Protein AF-A0A7T0BYJ5-F1 (afdb_monomer_lite)

Structure (mmCIF, N/CA/C/O backbone):
data_AF-A0A7T0BYJ5-F1
#
_entry.id   AF-A0A7T0BYJ5-F1
#
loop_
_atom_site.group_PDB
_atom_site.id
_atom_site.type_symbol
_atom_site.label_atom_id
_atom_site.label_alt_id
_atom_site.label_comp_id
_atom_site.label_asym_id
_atom_site.label_entity_id
_atom_site.label_seq_id
_atom_site.pdbx_PDB_ins_code
_atom_site.Cartn_x
_atom_site.Cartn_y
_atom_site.Cartn_z
_atom_site.occupancy
_atom_site.B_iso_or_equiv
_atom_site.auth_seq_id
_atom_site.auth_comp_id
_atom_site.auth_asym_id
_atom_site.auth_atom_id
_atom_site.pdbx_PDB_model_num
ATOM 1 N N . MET A 1 1 ? 6.033 -15.299 7.608 1.00 48.69 1 MET A N 1
ATOM 2 C CA . MET A 1 1 ? 5.620 -13.890 7.499 1.00 48.69 1 MET A CA 1
ATOM 3 C C . MET A 1 1 ? 6.248 -13.393 6.223 1.00 48.69 1 MET A C 1
ATOM 5 O O . MET A 1 1 ? 7.422 -13.673 6.017 1.00 48.69 1 MET A O 1
ATOM 9 N N . SER A 1 2 ? 5.451 -12.850 5.313 1.00 61.53 2 SER A N 1
ATOM 10 C CA . SER A 1 2 ? 5.998 -12.229 4.112 1.00 61.53 2 SER A CA 1
ATOM 11 C C . SER A 1 2 ? 6.458 -10.842 4.524 1.00 61.53 2 SER A C 1
ATOM 13 O O . SER A 1 2 ? 5.627 -9.987 4.802 1.00 61.53 2 SER A O 1
ATOM 15 N N . ASP A 1 3 ? 7.760 -10.664 4.699 1.00 83.56 3 ASP A N 1
ATOM 16 C CA . ASP A 1 3 ? 8.317 -9.397 5.159 1.00 83.56 3 ASP A CA 1
ATOM 17 C C . ASP A 1 3 ? 8.503 -8.442 3.977 1.00 83.56 3 ASP A C 1
ATOM 19 O O . ASP A 1 3 ? 8.648 -8.856 2.824 1.00 83.56 3 ASP A O 1
ATOM 23 N N . ILE A 1 4 ? 8.481 -7.144 4.273 1.00 90.50 4 ILE A N 1
ATOM 24 C CA . ILE A 1 4 ? 8.894 -6.116 3.320 1.00 90.50 4 ILE A CA 1
ATOM 25 C C . ILE A 1 4 ? 10.390 -6.321 3.075 1.00 90.50 4 ILE A C 1
ATOM 27 O O . ILE A 1 4 ? 11.184 -6.281 4.013 1.00 90.50 4 ILE A O 1
ATOM 31 N N . GLN A 1 5 ? 10.759 -6.602 1.828 1.00 92.94 5 GLN A N 1
ATOM 32 C CA . GLN A 1 5 ? 12.125 -6.993 1.467 1.00 92.94 5 GLN A CA 1
ATOM 33 C C . GLN A 1 5 ? 13.033 -5.783 1.241 1.00 92.94 5 GLN A C 1
ATOM 35 O O . GLN A 1 5 ? 14.248 -5.885 1.381 1.00 92.94 5 GLN A O 1
ATOM 40 N N . ASP A 1 6 ? 12.440 -4.665 0.836 1.00 92.81 6 ASP A N 1
ATOM 41 C CA . ASP A 1 6 ? 13.130 -3.423 0.518 1.00 92.81 6 ASP A CA 1
ATOM 42 C C . ASP A 1 6 ? 12.111 -2.279 0.480 1.00 92.81 6 ASP A C 1
ATOM 44 O O . ASP A 1 6 ? 10.911 -2.507 0.286 1.00 92.81 6 ASP A O 1
ATOM 48 N N . GLU A 1 7 ? 12.572 -1.045 0.617 1.00 92.62 7 GLU A N 1
ATOM 49 C CA . GLU A 1 7 ? 11.714 0.137 0.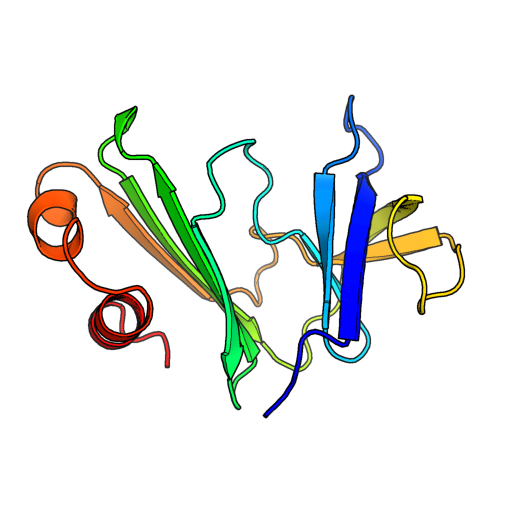566 1.00 92.62 7 GLU A CA 1
ATOM 50 C C . GLU A 1 7 ? 12.394 1.279 -0.174 1.00 92.62 7 GLU A C 1
ATOM 52 O O . GLU A 1 7 ? 13.613 1.375 -0.247 1.00 92.62 7 GLU A O 1
ATOM 57 N N . GLY A 1 8 ? 11.605 2.169 -0.757 1.00 92.50 8 GLY A N 1
ATOM 58 C CA . GLY A 1 8 ? 12.172 3.279 -1.493 1.00 92.50 8 GLY A CA 1
ATOM 59 C C . GLY A 1 8 ? 11.119 4.125 -2.168 1.00 92.50 8 GLY A C 1
ATOM 60 O O . GLY A 1 8 ? 10.000 4.304 -1.686 1.00 92.50 8 GLY A O 1
ATOM 61 N N . LYS A 1 9 ? 11.505 4.695 -3.304 1.00 93.12 9 LYS A N 1
ATOM 62 C CA . LYS A 1 9 ? 10.636 5.523 -4.126 1.00 93.12 9 LYS A CA 1
ATOM 63 C C . LYS A 1 9 ? 10.645 5.050 -5.566 1.00 93.12 9 LYS A C 1
ATOM 65 O O . LYS A 1 9 ? 11.698 4.719 -6.109 1.00 93.12 9 LYS A O 1
ATOM 70 N N . VAL A 1 10 ? 9.478 5.081 -6.191 1.00 93.38 10 VAL A N 1
ATOM 71 C CA . VAL A 1 10 ? 9.267 4.763 -7.606 1.00 93.38 10 VAL A CA 1
ATOM 72 C C . VAL A 1 10 ? 8.781 6.006 -8.327 1.00 93.38 10 VAL A C 1
ATOM 74 O O . VAL A 1 10 ? 7.888 6.704 -7.849 1.00 93.38 10 VAL A O 1
ATOM 77 N N . TRP A 1 11 ? 9.325 6.267 -9.510 1.00 93.31 11 TRP A N 1
ATOM 78 C CA . TRP A 1 11 ? 8.742 7.237 -10.426 1.00 93.31 11 TRP A CA 1
ATOM 79 C C . TRP A 1 11 ? 7.777 6.518 -11.370 1.00 93.31 11 TRP A C 1
ATOM 81 O O . TRP A 1 11 ? 8.203 5.831 -12.297 1.00 93.31 11 TRP A O 1
ATOM 91 N N . LEU A 1 12 ? 6.471 6.665 -11.138 1.00 92.62 12 LEU A N 1
ATOM 92 C CA . LEU A 1 12 ? 5.449 6.158 -12.057 1.00 92.62 12 LEU A CA 1
ATOM 93 C C . LEU A 1 12 ? 5.350 7.034 -13.303 1.00 92.62 12 LEU A C 1
ATOM 95 O O . LEU A 1 12 ? 5.361 8.266 -13.223 1.00 92.62 12 LEU A O 1
ATOM 99 N N . ARG A 1 13 ? 5.175 6.411 -14.467 1.00 89.94 13 ARG A N 1
ATOM 100 C CA . ARG A 1 13 ? 4.981 7.146 -15.717 1.00 89.94 13 ARG A CA 1
ATOM 101 C C . ARG A 1 13 ? 3.744 8.047 -15.621 1.00 89.94 13 ARG A C 1
ATOM 103 O O . ARG A 1 13 ? 2.659 7.594 -15.281 1.00 89.94 13 ARG A O 1
ATOM 110 N N . GLY A 1 14 ? 3.909 9.328 -15.949 1.00 86.69 14 GLY A N 1
ATOM 111 C CA . GLY A 1 14 ? 2.835 10.327 -15.885 1.00 86.69 14 GLY A CA 1
ATOM 112 C C . GLY A 1 14 ? 2.674 11.013 -14.524 1.00 86.69 14 GLY A C 1
ATOM 113 O O . GLY A 1 14 ? 1.942 11.995 -14.441 1.00 86.69 14 GLY A O 1
ATOM 114 N N . GLN A 1 15 ? 3.386 10.569 -13.482 1.00 88.00 15 GLN A N 1
ATOM 115 C CA . GLN A 1 15 ? 3.448 11.283 -12.206 1.00 88.00 15 GLN A CA 1
ATOM 116 C C . GLN A 1 15 ? 4.518 12.378 -12.228 1.00 88.00 15 GLN A C 1
ATOM 118 O O . GLN A 1 15 ? 5.577 12.239 -12.842 1.00 88.00 15 GLN A O 1
ATOM 123 N N . VAL A 1 16 ? 4.242 13.474 -11.517 1.00 86.06 16 VAL A N 1
ATOM 124 C CA . VAL A 1 16 ? 5.134 14.647 -11.430 1.00 86.06 16 VAL A CA 1
ATOM 125 C C . VAL A 1 16 ? 6.234 14.502 -10.376 1.00 86.06 16 VAL A C 1
ATOM 127 O O . VAL A 1 16 ? 7.190 15.273 -10.381 1.00 86.06 16 VAL A O 1
ATOM 130 N N . LYS A 1 17 ? 6.103 13.541 -9.456 1.00 89.00 17 LYS A N 1
ATOM 131 C CA . LYS A 1 17 ? 7.080 13.267 -8.398 1.00 89.00 17 LYS A CA 1
ATOM 132 C C . LYS A 1 17 ? 7.103 11.771 -8.058 1.00 89.00 17 LYS A C 1
ATOM 134 O O . LYS A 1 17 ? 6.104 11.089 -8.296 1.00 89.00 17 LYS A O 1
ATOM 139 N N . PRO A 1 18 ? 8.217 11.259 -7.508 1.00 91.12 18 PRO A N 1
ATOM 140 C CA . PRO A 1 18 ? 8.311 9.865 -7.108 1.00 91.12 18 PRO A CA 1
ATOM 141 C C . PRO A 1 18 ? 7.449 9.580 -5.867 1.00 91.12 18 PRO A C 1
ATOM 143 O O . PRO A 1 18 ? 7.325 10.422 -4.971 1.00 91.12 18 PRO A O 1
ATOM 146 N N . LEU A 1 19 ? 6.873 8.381 -5.821 1.00 91.19 19 LEU A N 1
ATOM 147 C CA . LEU A 1 19 ? 5.975 7.902 -4.771 1.00 91.19 19 LEU A CA 1
ATOM 148 C C . LEU A 1 19 ? 6.687 6.895 -3.861 1.00 91.19 19 LEU A C 1
ATOM 150 O O . LEU A 1 19 ? 7.512 6.129 -4.367 1.00 91.19 19 LEU A O 1
ATOM 154 N N . PRO A 1 20 ? 6.383 6.868 -2.549 1.00 91.62 20 PRO A N 1
ATOM 155 C CA . PRO A 1 20 ? 6.836 5.804 -1.660 1.00 91.62 20 PRO A CA 1
ATOM 156 C C . PRO A 1 20 ? 6.383 4.433 -2.164 1.00 91.62 20 PRO A C 1
ATOM 158 O O . PRO A 1 20 ? 5.249 4.269 -2.613 1.00 91.62 20 PRO A O 1
ATOM 161 N N . ALA A 1 21 ? 7.274 3.456 -2.088 1.00 93.19 21 ALA A N 1
ATOM 162 C CA . ALA A 1 21 ? 7.029 2.108 -2.564 1.00 93.19 21 ALA A CA 1
ATOM 163 C C . ALA A 1 21 ? 7.780 1.092 -1.706 1.00 93.19 21 ALA A C 1
ATOM 165 O O . ALA A 1 21 ? 8.810 1.405 -1.110 1.00 93.19 21 ALA A O 1
ATOM 166 N N . VAL A 1 22 ? 7.279 -0.138 -1.697 1.00 93.81 22 VAL A N 1
ATOM 167 C CA . VAL A 1 22 ? 7.904 -1.267 -1.010 1.00 93.81 22 VAL A CA 1
ATOM 168 C C . VAL A 1 22 ? 8.071 -2.439 -1.964 1.00 93.81 22 VAL A C 1
ATOM 170 O O . VAL A 1 22 ? 7.246 -2.664 -2.854 1.00 93.81 22 VAL A O 1
ATOM 173 N N . LYS A 1 23 ? 9.144 -3.200 -1.775 1.00 93.88 23 LYS A N 1
ATOM 174 C CA . LYS A 1 23 ? 9.336 -4.504 -2.397 1.00 93.88 23 LYS A CA 1
ATOM 175 C C . LYS A 1 23 ? 8.663 -5.551 -1.516 1.00 93.88 23 LYS A C 1
ATOM 177 O O . LYS A 1 23 ? 9.020 -5.718 -0.348 1.00 93.88 23 LYS A O 1
ATOM 182 N N . PHE A 1 24 ? 7.683 -6.244 -2.079 1.00 92.44 24 PHE A N 1
ATOM 183 C CA . PHE A 1 24 ? 6.936 -7.293 -1.402 1.00 92.44 24 PHE A CA 1
ATOM 184 C C . PHE A 1 24 ? 6.793 -8.487 -2.339 1.00 92.44 24 PHE A C 1
ATOM 186 O O . PHE A 1 24 ? 6.206 -8.366 -3.416 1.00 92.44 24 PHE A O 1
ATOM 193 N N . GLU A 1 25 ? 7.354 -9.628 -1.933 1.00 90.62 25 GLU A N 1
ATOM 194 C CA . GLU A 1 25 ? 7.473 -10.813 -2.790 1.00 90.62 25 GLU A CA 1
ATOM 195 C C . GLU A 1 25 ? 8.100 -10.436 -4.146 1.00 90.62 25 GLU A C 1
ATOM 197 O O . GLU A 1 25 ? 9.077 -9.689 -4.209 1.00 90.62 25 GLU A O 1
ATOM 202 N N . ASP A 1 26 ? 7.537 -10.882 -5.265 1.00 88.56 26 ASP A N 1
ATOM 203 C CA . ASP A 1 26 ? 8.061 -10.569 -6.594 1.00 88.56 26 ASP A CA 1
ATOM 204 C C . ASP A 1 26 ? 7.629 -9.196 -7.134 1.00 88.56 26 ASP A C 1
ATOM 206 O O . ASP A 1 26 ? 8.121 -8.767 -8.179 1.00 88.56 26 ASP A O 1
ATOM 210 N N . SER A 1 27 ? 6.858 -8.423 -6.368 1.00 92.44 27 SER A N 1
ATOM 211 C CA . SER A 1 27 ? 6.252 -7.174 -6.835 1.00 92.44 27 SER A CA 1
ATOM 212 C C . SER A 1 27 ? 6.760 -5.926 -6.124 1.00 92.44 27 SER A C 1
ATOM 214 O O . SER A 1 27 ? 7.201 -5.949 -4.976 1.00 92.44 27 SER A O 1
ATOM 216 N N . ILE A 1 28 ? 6.690 -4.803 -6.838 1.00 94.81 28 ILE A N 1
ATOM 217 C CA . ILE A 1 28 ? 6.835 -3.474 -6.247 1.00 94.81 28 ILE A CA 1
ATOM 218 C C . ILE A 1 28 ? 5.435 -2.930 -6.013 1.00 94.81 28 ILE A C 1
ATOM 220 O O . ILE A 1 28 ? 4.647 -2.824 -6.950 1.00 94.81 28 ILE A O 1
ATOM 224 N N . VAL A 1 29 ? 5.122 -2.598 -4.768 1.00 95.00 29 VAL A N 1
ATOM 225 C CA . VAL A 1 29 ? 3.811 -2.095 -4.361 1.00 95.00 29 VAL A CA 1
ATOM 226 C C . VAL A 1 29 ? 3.934 -0.621 -4.016 1.00 95.00 29 VAL A C 1
ATOM 228 O O . VAL A 1 29 ? 4.852 -0.222 -3.299 1.00 95.00 29 VAL A O 1
ATOM 231 N N . ILE A 1 30 ? 2.994 0.184 -4.504 1.00 93.75 30 ILE A N 1
ATOM 232 C CA . ILE A 1 30 ? 2.807 1.571 -4.080 1.00 93.75 30 ILE A CA 1
ATOM 233 C C . ILE A 1 30 ? 1.592 1.586 -3.145 1.00 93.75 30 ILE A C 1
ATOM 235 O O . ILE A 1 30 ? 0.462 1.474 -3.622 1.00 93.75 30 ILE A O 1
ATOM 239 N N . PRO A 1 31 ? 1.801 1.671 -1.815 1.00 89.81 31 PRO A N 1
ATOM 240 C CA . PRO A 1 31 ? 0.731 1.480 -0.831 1.00 89.81 31 PRO A CA 1
ATOM 241 C C . PRO A 1 31 ? -0.358 2.556 -0.900 1.00 89.81 31 PRO A C 1
ATOM 243 O O . PRO A 1 31 ? -1.531 2.295 -0.617 1.00 89.81 31 PRO A O 1
ATOM 246 N N . ASP A 1 32 ? 0.030 3.772 -1.282 1.00 84.19 32 ASP A N 1
ATOM 247 C CA . ASP A 1 32 ? -0.881 4.886 -1.490 1.00 84.19 32 ASP A CA 1
ATOM 248 C C . ASP A 1 32 ? -0.402 5.797 -2.625 1.00 84.19 32 ASP A C 1
ATOM 250 O O . ASP A 1 32 ? 0.795 6.028 -2.807 1.00 84.19 32 ASP A O 1
ATOM 254 N N . LEU A 1 33 ? -1.359 6.299 -3.406 1.00 73.75 33 LEU A N 1
ATOM 255 C CA . LEU A 1 33 ? -1.121 7.232 -4.515 1.00 73.75 33 LEU A CA 1
ATOM 256 C C . LEU A 1 33 ? -1.292 8.683 -4.087 1.00 73.75 33 LEU A C 1
ATOM 258 O O . LEU A 1 33 ? -0.755 9.599 -4.716 1.00 73.75 33 LEU A O 1
ATOM 262 N N . GLN A 1 34 ? -2.087 8.896 -3.045 1.00 66.81 34 GLN A N 1
ATOM 263 C CA . GLN A 1 34 ? -2.261 10.205 -2.461 1.00 66.81 34 GLN A CA 1
ATOM 264 C C . GLN A 1 34 ? -1.129 10.402 -1.460 1.00 66.81 34 GLN A C 1
ATOM 266 O O . GLN A 1 34 ? -0.687 9.475 -0.798 1.00 66.81 34 GLN A O 1
ATOM 271 N N . TYR A 1 35 ? -0.605 11.615 -1.358 1.00 58.59 35 TYR A N 1
ATOM 272 C CA . TYR A 1 35 ? 0.453 11.945 -0.396 1.00 58.59 35 TYR A CA 1
ATOM 273 C C . TYR A 1 35 ? -0.091 12.007 1.040 1.00 58.59 35 TYR A C 1
ATOM 275 O O . TYR A 1 35 ? 0.367 12.837 1.822 1.00 58.59 35 TYR A O 1
ATOM 283 N N . GLY A 1 36 ? -1.112 11.203 1.351 1.00 54.28 36 GLY A N 1
ATOM 284 C CA . GLY A 1 36 ? -1.604 11.021 2.700 1.00 54.28 36 GLY A CA 1
ATOM 285 C C . GLY A 1 36 ? -0.513 10.392 3.556 1.00 54.28 36 GLY A C 1
ATOM 286 O O . GLY A 1 36 ? 0.407 9.739 3.053 1.00 54.28 36 GLY A O 1
ATOM 287 N N . GLU A 1 37 ? -0.590 10.612 4.863 1.00 58.47 37 GLU A N 1
ATOM 288 C CA . GLU A 1 37 ? 0.263 9.901 5.805 1.00 58.47 37 GLU A CA 1
ATOM 289 C C . GLU A 1 37 ? -0.100 8.410 5.751 1.00 58.47 37 GLU A C 1
ATOM 291 O O . GLU A 1 37 ? -1.051 7.955 6.395 1.00 58.47 37 GLU A O 1
ATOM 296 N N . ILE A 1 38 ? 0.652 7.633 4.960 1.00 60.53 38 ILE A N 1
ATOM 297 C CA . ILE A 1 38 ? 0.677 6.176 5.099 1.00 60.53 38 ILE A CA 1
ATOM 298 C C . ILE A 1 38 ? 1.031 5.919 6.556 1.00 60.53 38 ILE A C 1
ATOM 300 O O . ILE A 1 38 ? 2.140 6.206 7.005 1.00 60.53 38 ILE A O 1
ATOM 304 N N . SER A 1 39 ? 0.054 5.430 7.306 1.00 66.75 39 SER A N 1
ATOM 305 C CA . SER A 1 39 ? 0.171 5.361 8.753 1.00 66.75 39 SER A CA 1
ATOM 306 C C . SER A 1 39 ? 0.931 4.111 9.148 1.00 66.75 39 SER A C 1
ATOM 308 O O . SER A 1 39 ? 1.762 4.148 10.054 1.00 66.75 39 SER A O 1
ATOM 310 N N . THR A 1 40 ? 0.683 2.991 8.464 1.00 87.69 40 THR A N 1
ATOM 311 C CA . THR A 1 40 ? 1.436 1.748 8.668 1.00 87.69 40 THR A CA 1
ATOM 312 C C . THR A 1 40 ? 1.303 0.822 7.456 1.00 87.69 40 THR A C 1
ATOM 314 O O . THR A 1 40 ? 0.231 0.717 6.862 1.00 87.69 40 THR A O 1
ATOM 317 N N . VAL A 1 41 ? 2.381 0.108 7.123 1.00 91.06 41 VAL A N 1
ATOM 318 C CA . VAL A 1 41 ? 2.405 -0.980 6.132 1.00 91.06 41 VAL A CA 1
ATOM 319 C C . VAL A 1 41 ? 3.049 -2.202 6.778 1.00 91.06 41 VAL A C 1
ATOM 321 O O . VAL A 1 41 ? 4.070 -2.068 7.450 1.00 91.06 41 VAL A O 1
ATOM 324 N N . TRP A 1 42 ? 2.458 -3.387 6.618 1.00 92.31 42 TRP A N 1
ATOM 325 C CA . TRP A 1 42 ? 3.024 -4.628 7.155 1.00 92.31 42 TRP A CA 1
ATOM 326 C C . TRP A 1 42 ? 2.558 -5.854 6.376 1.00 92.31 42 TRP A C 1
ATOM 328 O O . TRP A 1 42 ? 1.471 -5.872 5.807 1.00 92.31 42 TRP A O 1
ATOM 338 N N . GLY A 1 43 ? 3.371 -6.907 6.373 1.00 91.44 43 GLY A N 1
ATOM 339 C CA . GLY A 1 43 ? 3.009 -8.173 5.750 1.00 91.44 43 GLY A CA 1
ATOM 340 C C . GLY A 1 43 ? 2.270 -9.130 6.687 1.00 91.44 43 GLY A C 1
ATOM 341 O O . GLY A 1 43 ? 2.558 -9.224 7.883 1.00 91.44 43 GLY A O 1
ATOM 342 N N . VAL A 1 44 ? 1.327 -9.877 6.122 1.00 90.94 44 VAL A N 1
ATOM 343 C CA . VAL A 1 44 ? 0.599 -10.999 6.732 1.00 90.94 44 VAL A CA 1
ATOM 344 C C . VAL A 1 44 ? 0.660 -12.217 5.800 1.00 90.94 44 VAL A C 1
ATOM 346 O O . VAL A 1 44 ? 1.292 -12.173 4.747 1.00 90.94 44 VAL A O 1
ATOM 349 N N . ALA A 1 45 ? 0.055 -13.346 6.179 1.00 89.88 45 ALA A N 1
ATOM 350 C CA . ALA A 1 45 ? 0.092 -14.558 5.350 1.00 89.88 45 ALA A CA 1
ATOM 351 C C . ALA A 1 45 ? -0.639 -14.379 4.005 1.00 89.88 45 ALA A C 1
ATOM 353 O O . ALA A 1 45 ? -0.226 -14.947 2.996 1.00 89.88 45 ALA A O 1
ATOM 354 N N . GLN A 1 46 ? -1.707 -13.583 4.010 1.00 91.06 46 GLN A N 1
ATOM 355 C CA . GLN A 1 46 ? -2.582 -13.305 2.876 1.00 91.06 46 GLN A CA 1
ATOM 356 C C . GLN A 1 46 ? -1.981 -12.275 1.903 1.00 91.06 46 GLN A C 1
ATOM 358 O O . GLN A 1 46 ? -2.358 -12.256 0.732 1.00 91.06 46 GLN A O 1
ATOM 363 N N . GLY A 1 47 ? -1.057 -11.422 2.361 1.00 93.69 47 GLY A N 1
ATOM 364 C CA . GLY A 1 47 ? -0.548 -10.313 1.560 1.00 93.69 47 GLY A CA 1
ATOM 365 C C . GLY A 1 47 ? 0.027 -9.156 2.377 1.00 93.69 47 GLY A C 1
ATOM 366 O O . GLY A 1 47 ? 0.424 -9.332 3.527 1.00 93.69 47 GLY A O 1
ATOM 367 N N . LEU A 1 48 ? 0.074 -7.973 1.771 1.00 94.00 48 LEU A N 1
ATOM 368 C CA . LEU A 1 48 ? 0.553 -6.731 2.370 1.00 94.00 48 LEU A CA 1
ATOM 369 C C . LEU A 1 48 ? -0.632 -5.860 2.805 1.00 94.00 48 LEU A C 1
ATOM 371 O O . LEU A 1 48 ? -1.440 -5.428 1.981 1.00 94.00 48 LEU A O 1
ATOM 375 N N . CYS A 1 49 ? -0.713 -5.588 4.102 1.00 94.31 49 CYS A N 1
ATOM 376 C CA . CYS A 1 49 ? -1.693 -4.697 4.705 1.00 94.31 49 CYS A CA 1
ATOM 377 C C . CYS A 1 49 ? -1.196 -3.249 4.684 1.00 94.31 49 CYS A C 1
ATOM 379 O O . CYS A 1 49 ? -0.046 -2.973 5.034 1.00 94.31 49 CYS A O 1
ATOM 381 N N . VAL A 1 50 ? -2.082 -2.322 4.325 1.00 93.06 50 VAL A N 1
ATOM 382 C CA . VAL A 1 50 ? -1.826 -0.877 4.305 1.00 93.06 50 VAL A CA 1
ATOM 383 C C . VAL A 1 50 ? -2.938 -0.140 5.039 1.00 93.06 50 VAL A C 1
ATOM 385 O O . VAL A 1 50 ? -4.104 -0.205 4.648 1.00 93.06 50 VAL A O 1
ATOM 388 N N . ASP A 1 51 ? -2.563 0.588 6.083 1.00 93.12 51 ASP A N 1
ATOM 389 C CA . ASP A 1 51 ? -3.439 1.491 6.822 1.00 93.12 51 ASP A CA 1
ATOM 390 C C . ASP A 1 51 ? -3.144 2.939 6.426 1.00 93.12 51 ASP A C 1
ATOM 392 O O . ASP A 1 51 ? -2.045 3.456 6.667 1.00 93.12 51 ASP A O 1
ATOM 396 N N . VAL A 1 52 ? -4.127 3.587 5.803 1.00 91.88 52 VAL A N 1
ATOM 397 C CA . VAL A 1 52 ? -4.061 4.998 5.417 1.00 91.88 52 VAL A CA 1
ATOM 398 C C . VAL A 1 52 ? -5.009 5.785 6.310 1.00 91.88 52 VAL A C 1
ATOM 400 O O . VAL A 1 52 ? -6.228 5.636 6.212 1.00 91.88 52 VAL A O 1
ATOM 403 N N . HIS A 1 53 ? -4.462 6.643 7.172 1.00 90.31 53 HIS A N 1
ATOM 404 C CA . HIS A 1 53 ? -5.233 7.449 8.117 1.00 90.31 53 HIS A CA 1
ATOM 405 C C . HIS A 1 53 ? -5.145 8.932 7.750 1.00 90.31 53 HIS A C 1
ATOM 407 O O . HIS A 1 53 ? -4.149 9.597 8.007 1.00 90.31 53 HIS A O 1
ATOM 413 N N . ILE A 1 54 ? -6.222 9.468 7.176 1.00 89.00 54 ILE A N 1
ATOM 414 C CA . ILE A 1 54 ? -6.328 10.871 6.763 1.00 89.00 54 ILE A CA 1
ATOM 415 C C . ILE A 1 54 ? -7.257 11.589 7.745 1.00 89.00 54 ILE A C 1
ATOM 417 O O . ILE A 1 54 ? -8.476 11.674 7.546 1.00 89.00 54 ILE A O 1
ATOM 421 N N . LYS A 1 55 ? -6.686 12.079 8.848 1.00 87.81 55 LYS A N 1
ATOM 422 C CA . LYS A 1 55 ? -7.444 12.679 9.960 1.00 87.81 55 LYS A CA 1
ATOM 423 C C . LYS A 1 55 ? -8.192 13.940 9.544 1.00 87.81 55 LYS A C 1
ATOM 425 O O . LYS A 1 55 ? -9.342 14.127 9.934 1.00 87.81 55 LYS A O 1
ATOM 430 N N . GLU A 1 56 ? -7.579 14.768 8.704 1.00 88.44 56 GLU A N 1
ATOM 431 C CA . GLU A 1 56 ? -8.151 16.022 8.203 1.00 88.44 56 GLU A CA 1
ATOM 432 C C . GLU A 1 56 ? -9.443 15.770 7.423 1.00 88.44 56 GLU A C 1
ATOM 434 O O . GLU A 1 56 ? -10.389 16.553 7.498 1.00 88.44 56 GLU A O 1
ATOM 439 N N . MET A 1 57 ? -9.497 14.645 6.706 1.00 88.75 57 MET A N 1
ATOM 440 C CA . MET A 1 57 ? -10.658 14.218 5.926 1.00 88.75 57 MET A CA 1
ATOM 441 C C . MET A 1 57 ? -11.580 13.271 6.698 1.00 88.75 57 MET A C 1
ATOM 443 O O . MET A 1 57 ? -12.525 12.747 6.109 1.00 88.75 57 MET A O 1
ATOM 447 N N . LYS A 1 58 ? -11.308 13.010 7.988 1.00 92.81 58 LYS A N 1
ATOM 448 C CA . LYS A 1 58 ? -12.009 12.000 8.797 1.00 92.81 58 LYS A CA 1
ATOM 449 C C . LYS A 1 58 ? -12.192 10.699 8.018 1.00 92.81 58 LYS A C 1
ATOM 451 O O . LYS A 1 58 ? -13.311 10.209 7.873 1.00 92.81 58 LYS A O 1
ATOM 456 N N . THR A 1 59 ? -11.104 10.215 7.426 1.00 91.62 59 THR A N 1
ATOM 457 C CA . THR A 1 59 ? -11.108 9.043 6.553 1.00 91.62 59 THR A CA 1
ATOM 458 C C . THR A 1 59 ? -9.997 8.091 6.968 1.00 91.62 59 THR A C 1
ATOM 460 O O . THR A 1 59 ? -8.861 8.507 7.187 1.00 91.62 59 THR A O 1
ATOM 463 N N . ARG A 1 60 ? -10.320 6.803 7.079 1.00 93.19 60 ARG A N 1
ATOM 464 C CA . ARG A 1 60 ? -9.341 5.736 7.286 1.00 93.19 60 ARG A CA 1
ATOM 465 C C . ARG A 1 60 ? -9.617 4.596 6.318 1.00 93.19 60 ARG A C 1
ATOM 467 O O . ARG A 1 60 ? -10.767 4.180 6.166 1.00 93.19 60 ARG A O 1
ATOM 474 N N . ILE A 1 61 ? -8.577 4.121 5.649 1.00 93.56 61 ILE A N 1
ATOM 475 C CA . ILE A 1 61 ? -8.670 3.142 4.569 1.00 93.56 61 ILE A CA 1
ATOM 476 C C . ILE A 1 61 ? -7.792 1.951 4.931 1.00 93.56 61 ILE A C 1
ATOM 478 O O . ILE A 1 61 ? -6.605 2.115 5.206 1.00 93.56 61 ILE A O 1
ATOM 482 N N . ALA A 1 62 ? -8.380 0.758 4.917 1.00 94.56 62 ALA A N 1
ATOM 483 C CA . ALA A 1 62 ? -7.650 -0.497 5.000 1.00 94.56 62 ALA A CA 1
ATOM 484 C C . ALA A 1 62 ? -7.524 -1.089 3.595 1.00 94.56 62 ALA A C 1
ATOM 486 O O . ALA A 1 62 ? -8.537 -1.251 2.911 1.00 94.56 62 ALA A O 1
ATOM 487 N N . ARG A 1 63 ? -6.302 -1.434 3.178 1.00 94.69 63 ARG A N 1
ATOM 488 C CA . ARG A 1 63 ? -6.041 -2.155 1.924 1.00 94.69 63 ARG A CA 1
ATOM 489 C C . ARG A 1 63 ? -5.268 -3.437 2.180 1.00 94.69 63 ARG A C 1
ATOM 491 O O . ARG A 1 63 ? -4.317 -3.434 2.959 1.00 94.69 63 ARG A O 1
ATOM 498 N N . LEU A 1 64 ? -5.634 -4.501 1.477 1.00 95.19 64 LEU A N 1
ATOM 499 C CA . LEU A 1 64 ? -4.864 -5.735 1.396 1.00 95.19 64 LEU A CA 1
ATOM 500 C C . LEU A 1 64 ? -4.451 -5.972 -0.058 1.00 95.19 64 LEU A C 1
ATOM 5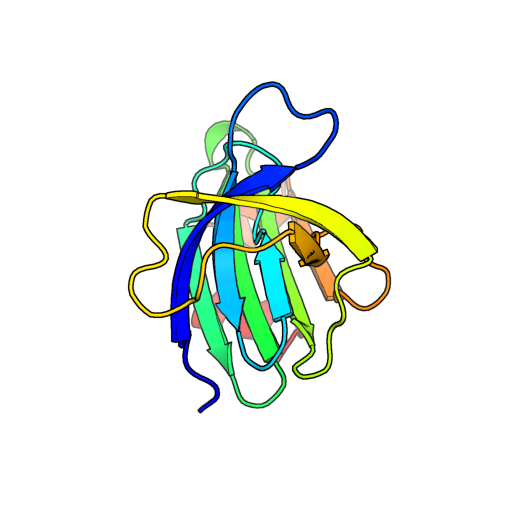02 O O . LEU A 1 64 ? -5.289 -6.242 -0.918 1.00 95.19 64 LEU A O 1
ATOM 506 N N . PHE A 1 65 ? -3.147 -5.902 -0.309 1.00 94.75 65 PHE A N 1
ATOM 507 C CA . PHE A 1 65 ? -2.538 -6.327 -1.563 1.00 94.75 65 PHE A CA 1
ATOM 508 C C . PHE A 1 65 ? -2.230 -7.824 -1.444 1.00 94.75 65 PHE A C 1
ATOM 510 O O . PHE A 1 65 ? -1.449 -8.187 -0.562 1.00 94.75 65 PHE A O 1
ATOM 517 N N . PRO A 1 66 ? -2.824 -8.708 -2.262 1.00 94.56 66 PRO A N 1
ATOM 518 C CA . PRO A 1 66 ? -2.606 -10.145 -2.136 1.00 94.56 66 PRO A CA 1
ATOM 519 C C . PRO A 1 66 ? -1.146 -10.524 -2.397 1.00 94.56 66 PRO A C 1
ATOM 521 O O . PRO A 1 66 ? -0.411 -9.819 -3.086 1.00 94.56 66 PRO A O 1
ATOM 524 N N . LYS A 1 67 ? -0.719 -11.653 -1.829 1.00 92.44 67 LYS A N 1
ATOM 525 C CA . LYS A 1 67 ? 0.670 -12.128 -1.906 1.00 92.44 67 LYS A CA 1
ATOM 526 C C . LYS A 1 67 ? 1.200 -12.275 -3.340 1.00 92.44 67 LYS A C 1
ATOM 528 O O . LYS A 1 67 ? 2.360 -11.983 -3.604 1.00 92.44 67 LYS A O 1
ATOM 533 N N . ASP A 1 68 ? 0.349 -12.728 -4.246 1.00 92.00 68 ASP A N 1
ATOM 534 C CA . ASP A 1 68 ? 0.618 -12.947 -5.666 1.00 92.00 68 ASP A CA 1
ATOM 535 C C . ASP A 1 68 ? 0.219 -11.746 -6.538 1.00 92.00 68 ASP A C 1
ATOM 537 O O . ASP A 1 68 ? 0.038 -11.885 -7.748 1.00 92.00 68 ASP A O 1
ATOM 541 N N . ILE A 1 69 ? 0.070 -10.553 -5.947 1.00 93.88 69 ILE A N 1
ATOM 542 C CA . ILE A 1 69 ? -0.254 -9.361 -6.722 1.00 93.88 69 ILE A CA 1
ATOM 543 C C . ILE A 1 69 ? 0.825 -9.096 -7.766 1.00 93.88 69 ILE A C 1
ATOM 545 O O . ILE A 1 69 ? 2.017 -9.111 -7.467 1.00 93.88 69 ILE A O 1
ATOM 549 N N . HIS A 1 70 ? 0.399 -8.792 -8.987 1.00 92.25 70 HIS A N 1
ATOM 550 C CA . HIS A 1 70 ? 1.272 -8.349 -10.063 1.00 92.25 70 HIS A CA 1
ATOM 551 C C . HIS A 1 70 ? 1.020 -6.877 -10.361 1.00 92.25 70 HIS A C 1
ATOM 553 O O . HIS A 1 70 ? -0.126 -6.425 -10.410 1.00 92.25 70 HIS A O 1
ATOM 559 N N . GLY A 1 71 ? 2.104 -6.135 -10.571 1.00 91.56 71 GLY A N 1
ATOM 560 C CA . GLY A 1 71 ? 2.017 -4.759 -11.027 1.00 91.56 71 GLY A CA 1
ATOM 561 C C . GLY A 1 71 ? 1.616 -4.662 -12.494 1.00 91.56 71 GLY A C 1
ATOM 562 O O . GLY A 1 71 ? 2.003 -5.488 -13.319 1.00 91.56 71 GLY A O 1
ATOM 563 N N . ASP A 1 72 ? 0.874 -3.614 -12.823 1.00 93.19 72 ASP A N 1
ATOM 564 C CA . ASP A 1 72 ? 0.428 -3.276 -14.179 1.00 93.19 72 ASP A CA 1
ATOM 565 C C . ASP A 1 72 ? 0.830 -1.852 -14.590 1.00 93.19 72 ASP A C 1
ATOM 567 O O . ASP A 1 72 ? 0.706 -1.470 -15.755 1.00 93.19 72 ASP A O 1
ATOM 571 N N . SER A 1 73 ? 1.362 -1.075 -13.645 1.00 93.75 73 SER A N 1
ATOM 572 C CA . SER A 1 73 ? 1.611 0.345 -13.826 1.00 93.75 73 SER A CA 1
ATOM 573 C C . SER A 1 73 ? 3.097 0.620 -14.055 1.00 93.75 73 SER A C 1
ATOM 575 O O . SER A 1 73 ? 3.905 0.417 -13.147 1.00 93.75 73 SER A O 1
ATOM 577 N N . PRO A 1 74 ? 3.501 1.078 -15.253 1.00 94.31 74 PRO A N 1
ATOM 578 C CA . PRO A 1 74 ? 4.909 1.238 -15.590 1.00 94.31 74 PRO A CA 1
ATOM 579 C C . PRO A 1 74 ? 5.570 2.371 -14.800 1.00 94.31 74 PRO A C 1
ATOM 581 O O . PRO A 1 74 ? 5.045 3.485 -14.701 1.00 94.31 74 PRO A O 1
ATOM 584 N N . GLY A 1 75 ? 6.774 2.103 -14.305 1.00 93.50 75 GLY A N 1
ATOM 585 C CA . GLY A 1 75 ? 7.612 3.076 -13.619 1.00 93.50 75 GLY A CA 1
ATOM 586 C C . GLY A 1 75 ? 9.064 2.624 -13.519 1.00 93.50 75 GLY A C 1
ATOM 587 O O . GLY A 1 75 ? 9.445 1.579 -14.042 1.00 93.50 75 GLY A O 1
ATOM 588 N N . THR A 1 76 ? 9.868 3.409 -12.813 1.00 93.88 76 THR A N 1
ATOM 589 C CA . THR A 1 76 ? 11.293 3.125 -12.601 1.00 93.88 76 THR A CA 1
ATOM 590 C C . THR A 1 76 ? 11.634 3.305 -11.123 1.00 93.88 76 THR A C 1
ATOM 592 O O . THR A 1 76 ? 11.145 4.238 -10.476 1.00 93.88 76 THR A O 1
ATOM 595 N N . LEU A 1 77 ? 12.479 2.424 -10.574 1.00 93.44 77 LEU A N 1
ATOM 596 C CA . LEU A 1 77 ? 13.016 2.596 -9.219 1.00 93.44 77 LEU A CA 1
ATOM 597 C C . LEU A 1 77 ? 13.861 3.879 -9.156 1.00 93.44 77 LEU A C 1
ATOM 599 O O . LEU A 1 77 ? 14.801 4.035 -9.935 1.00 93.44 77 LEU A O 1
ATOM 603 N N . PHE A 1 78 ? 13.545 4.784 -8.230 1.00 89.81 78 PHE A N 1
ATOM 604 C CA . PHE A 1 78 ? 14.164 6.109 -8.144 1.00 89.81 78 PHE A CA 1
ATOM 605 C C . PHE A 1 78 ? 15.248 6.196 -7.062 1.00 89.81 78 PHE A C 1
ATOM 607 O O . PHE A 1 78 ? 16.377 6.572 -7.359 1.00 89.81 78 PHE A O 1
ATOM 614 N N . SER A 1 79 ? 14.930 5.848 -5.812 1.00 90.25 79 SER A N 1
ATOM 615 C CA . SER A 1 79 ? 15.867 5.946 -4.677 1.00 90.25 79 SER A CA 1
ATOM 616 C C . SER A 1 79 ? 15.473 5.013 -3.531 1.00 90.25 79 SER A C 1
ATOM 618 O O . SER A 1 79 ? 14.283 4.749 -3.379 1.00 90.25 79 SER A O 1
ATOM 620 N N . GLY A 1 80 ? 16.421 4.621 -2.679 1.00 91.75 80 GLY A N 1
ATOM 621 C CA . GLY A 1 80 ? 16.180 3.914 -1.407 1.00 91.75 80 GLY A CA 1
ATOM 622 C C . GLY A 1 80 ? 16.195 2.388 -1.496 1.00 91.75 80 GLY A C 1
ATOM 623 O O . GLY A 1 80 ? 16.532 1.743 -0.517 1.00 91.75 80 GLY A O 1
ATOM 624 N N . PHE A 1 81 ? 15.900 1.834 -2.673 1.00 90.75 81 PHE A N 1
ATOM 625 C CA . PHE A 1 81 ? 15.965 0.398 -2.936 1.00 90.75 81 PHE A CA 1
ATOM 626 C C . PHE A 1 81 ? 17.417 -0.108 -2.923 1.00 90.75 81 PHE A C 1
ATOM 628 O O . PHE A 1 81 ? 18.051 -0.234 -3.972 1.00 90.75 81 PHE A O 1
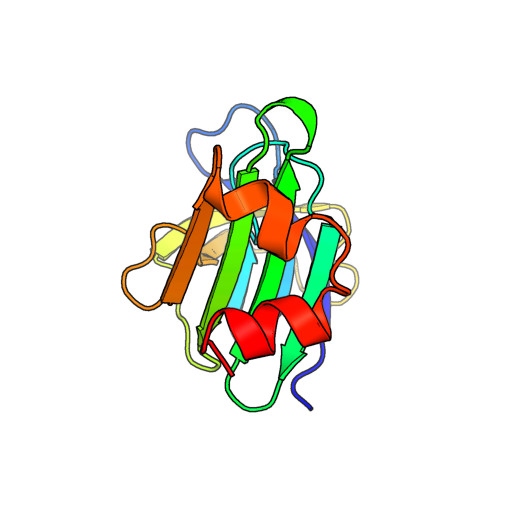ATOM 635 N N . ASP A 1 82 ? 17.953 -0.363 -1.733 1.00 89.44 82 ASP A N 1
ATOM 636 C CA . ASP A 1 82 ? 19.355 -0.733 -1.525 1.00 89.44 82 ASP A CA 1
ATOM 637 C C . ASP A 1 82 ? 19.625 -2.201 -1.890 1.00 89.44 82 ASP A C 1
ATOM 639 O O . ASP A 1 82 ? 20.740 -2.562 -2.276 1.00 89.44 82 ASP A O 1
ATOM 643 N N . ASN A 1 83 ? 18.595 -3.051 -1.806 1.00 88.44 83 ASN A N 1
ATOM 644 C CA . ASN A 1 83 ? 18.683 -4.491 -2.065 1.00 88.44 83 ASN A CA 1
ATOM 645 C C . ASN A 1 83 ? 18.000 -4.907 -3.378 1.00 88.44 83 ASN A C 1
ATOM 647 O O . ASN A 1 83 ? 18.100 -6.064 -3.796 1.00 88.44 83 ASN A O 1
ATOM 651 N N . THR A 1 84 ? 17.338 -3.971 -4.060 1.00 87.56 84 THR A N 1
ATOM 652 C CA . THR A 1 84 ? 16.655 -4.197 -5.335 1.00 87.56 84 THR A CA 1
ATOM 653 C C . THR A 1 84 ? 17.390 -3.484 -6.462 1.00 87.56 84 THR A C 1
ATOM 655 O O . THR A 1 84 ? 17.570 -2.270 -6.463 1.00 87.56 84 THR A O 1
ATOM 658 N N . LYS A 1 85 ? 17.800 -4.239 -7.483 1.00 86.50 85 LYS A N 1
ATOM 659 C CA . LYS A 1 85 ? 18.512 -3.677 -8.634 1.00 86.50 85 LYS A CA 1
ATOM 660 C C . LYS A 1 85 ? 17.639 -2.652 -9.370 1.00 86.50 85 LYS A C 1
ATOM 662 O O . LYS A 1 85 ? 16.535 -2.988 -9.794 1.00 86.50 85 LYS A O 1
ATOM 667 N N . HIS A 1 86 ? 18.172 -1.447 -9.599 1.00 75.69 86 HIS A N 1
ATOM 668 C CA . HIS A 1 86 ? 17.522 -0.424 -10.425 1.00 75.69 86 HIS A CA 1
ATOM 669 C C . HIS A 1 86 ? 17.154 -0.981 -11.808 1.00 75.69 86 HIS A C 1
ATOM 671 O O . HIS A 1 86 ? 18.024 -1.390 -12.582 1.00 75.69 86 HIS A O 1
ATOM 677 N N . ALA A 1 87 ? 15.854 -1.000 -12.094 1.00 81.75 87 ALA A N 1
ATOM 678 C CA . ALA A 1 87 ? 15.266 -1.464 -13.341 1.00 81.75 87 ALA A CA 1
ATOM 679 C C . ALA A 1 87 ? 13.934 -0.742 -13.600 1.00 81.75 87 ALA A C 1
ATOM 681 O O . ALA A 1 87 ? 13.345 -0.150 -12.686 1.00 81.75 87 ALA A O 1
ATOM 682 N N . ASP A 1 88 ? 13.462 -0.820 -14.843 1.00 83.06 88 ASP A N 1
ATOM 683 C CA . ASP A 1 88 ? 12.065 -0.541 -15.161 1.00 83.06 88 ASP A CA 1
ATOM 684 C C . ASP A 1 88 ? 11.186 -1.640 -14.565 1.00 83.06 88 ASP A C 1
ATOM 686 O O . ASP A 1 88 ? 11.531 -2.824 -14.591 1.00 83.06 88 ASP A O 1
ATOM 690 N N . ILE A 1 89 ? 10.055 -1.233 -14.005 1.00 91.94 89 ILE A N 1
ATOM 691 C CA . ILE A 1 89 ? 9.157 -2.102 -13.255 1.00 91.94 89 ILE A CA 1
ATOM 692 C C . ILE A 1 89 ? 7.704 -1.871 -13.666 1.00 91.94 89 ILE A C 1
ATOM 694 O O . ILE A 1 89 ? 7.337 -0.819 -14.196 1.00 91.94 89 ILE A O 1
ATOM 698 N N . LEU A 1 90 ? 6.864 -2.850 -13.347 1.00 93.50 90 LEU A N 1
ATOM 699 C CA . LEU A 1 90 ? 5.426 -2.663 -13.235 1.00 93.50 90 LEU A CA 1
ATOM 700 C C . LEU A 1 90 ? 5.082 -2.655 -11.744 1.00 93.50 90 LEU A C 1
ATOM 702 O O . LEU A 1 90 ? 5.339 -3.633 -11.043 1.00 93.50 90 LEU A O 1
ATOM 706 N N . ALA A 1 91 ? 4.553 -1.540 -11.253 1.00 94.00 91 ALA A N 1
ATOM 707 C CA . ALA A 1 91 ? 4.131 -1.384 -9.869 1.00 94.00 91 ALA A CA 1
ATOM 708 C C . ALA A 1 91 ? 2.670 -1.811 -9.697 1.00 94.00 91 ALA A C 1
ATOM 710 O O . ALA A 1 91 ? 1.835 -1.575 -10.572 1.00 94.00 91 ALA A O 1
ATOM 711 N N . ALA A 1 92 ? 2.365 -2.425 -8.558 1.00 95.56 92 ALA A N 1
ATOM 712 C CA . ALA A 1 92 ? 1.006 -2.673 -8.106 1.00 95.56 92 ALA A CA 1
ATOM 713 C C . ALA A 1 92 ? 0.493 -1.443 -7.353 1.00 95.56 92 ALA A C 1
ATOM 715 O O . ALA A 1 92 ? 1.130 -0.974 -6.406 1.00 95.56 92 ALA A O 1
ATOM 716 N N . LEU A 1 93 ? -0.646 -0.923 -7.798 1.00 94.44 93 LEU A N 1
ATOM 717 C CA . LEU A 1 93 ? -1.266 0.287 -7.270 1.00 94.44 93 LEU A CA 1
ATOM 718 C C . LEU A 1 93 ? -2.553 -0.042 -6.494 1.00 94.44 93 LEU A C 1
ATOM 720 O O . LEU A 1 93 ? -3.108 -1.127 -6.675 1.00 94.44 93 LEU A O 1
ATOM 724 N N . PRO A 1 94 ? -3.064 0.879 -5.656 1.00 92.06 94 PRO A N 1
ATOM 725 C CA . PRO A 1 94 ? -4.310 0.683 -4.914 1.00 92.06 94 PRO A CA 1
ATOM 726 C C . PRO A 1 94 ? -5.556 0.447 -5.781 1.00 92.06 94 PRO A C 1
ATOM 728 O O . PRO A 1 94 ? -6.507 -0.165 -5.314 1.00 92.06 94 PRO A O 1
ATOM 731 N N . ASP A 1 95 ? -5.572 0.933 -7.024 1.00 90.94 95 ASP A N 1
ATOM 732 C CA . ASP A 1 95 ? -6.674 0.758 -7.980 1.00 90.94 95 ASP A CA 1
ATOM 733 C C . ASP A 1 95 ? -6.611 -0.575 -8.749 1.00 90.94 95 ASP A C 1
ATOM 735 O O . ASP A 1 95 ? -7.501 -0.882 -9.550 1.00 90.94 95 ASP A O 1
ATOM 739 N N . ASN A 1 96 ? -5.595 -1.402 -8.483 1.00 92.75 96 ASN A N 1
ATOM 740 C CA . ASN A 1 96 ? -5.520 -2.753 -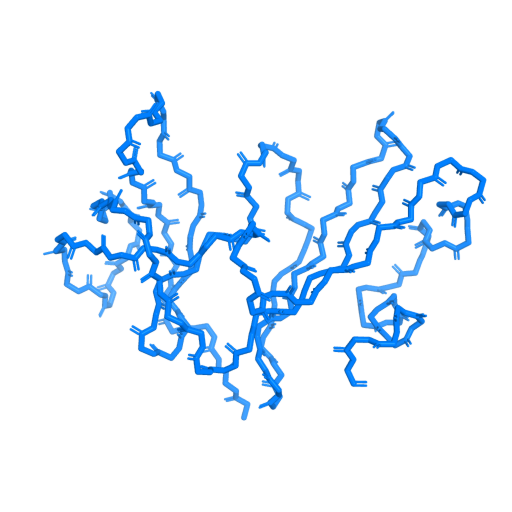9.012 1.00 92.75 96 ASN A CA 1
ATOM 741 C C . ASN A 1 96 ? -6.702 -3.589 -8.491 1.00 92.75 96 ASN A C 1
ATOM 743 O O . ASN A 1 96 ? -6.961 -3.665 -7.293 1.00 92.75 96 ASN A O 1
ATOM 747 N N . LYS A 1 97 ? -7.403 -4.278 -9.398 1.00 91.50 97 LYS A N 1
ATOM 748 C CA . LYS A 1 97 ? -8.628 -5.042 -9.090 1.00 91.50 97 LYS A CA 1
ATOM 749 C C . LYS A 1 97 ? -8.440 -6.170 -8.072 1.00 91.50 97 LYS A C 1
ATOM 751 O O . LYS A 1 97 ? -9.431 -6.640 -7.521 1.00 91.50 97 LYS A O 1
ATOM 756 N N . ALA A 1 98 ? -7.212 -6.649 -7.882 1.00 93.94 98 ALA A N 1
ATOM 757 C CA . ALA A 1 98 ? -6.900 -7.685 -6.905 1.00 93.94 98 ALA A CA 1
ATOM 758 C C . ALA A 1 98 ? -6.778 -7.131 -5.474 1.00 93.94 98 ALA A C 1
ATOM 760 O O . ALA A 1 98 ? -6.801 -7.907 -4.521 1.00 93.94 98 ALA A O 1
ATOM 761 N N . VAL A 1 99 ? -6.647 -5.810 -5.313 1.00 94.56 99 VAL A N 1
ATOM 762 C CA . VAL A 1 99 ? -6.548 -5.162 -4.005 1.00 94.56 99 VAL A CA 1
ATOM 763 C C . VAL A 1 99 ? -7.922 -5.133 -3.351 1.00 94.56 99 VAL A C 1
ATOM 765 O O . VAL A 1 99 ? -8.896 -4.638 -3.917 1.00 94.56 99 VAL A O 1
ATOM 768 N N . LEU A 1 100 ? -7.997 -5.659 -2.131 1.00 95.56 100 LEU A N 1
ATOM 769 C CA . LEU A 1 100 ? -9.187 -5.527 -1.302 1.00 95.56 100 LEU A CA 1
ATOM 770 C C . LEU A 1 100 ? -9.087 -4.225 -0.514 1.00 95.56 100 LEU A C 1
ATOM 772 O O . LEU A 1 100 ? -8.095 -4.003 0.176 1.00 95.56 100 LEU A O 1
ATOM 776 N N . GLU A 1 101 ? -10.111 -3.381 -0.593 1.00 94.62 101 GLU A N 1
ATOM 777 C CA . GLU A 1 101 ? -10.147 -2.093 0.098 1.00 94.62 101 GLU A CA 1
ATOM 778 C C . GLU A 1 101 ? -11.434 -1.947 0.911 1.00 94.62 101 GLU A C 1
ATOM 780 O O . GLU A 1 101 ? -12.523 -2.327 0.473 1.00 94.62 101 GLU A O 1
ATOM 785 N N . LYS A 1 102 ? -11.311 -1.345 2.096 1.00 95.31 102 LYS A N 1
ATOM 786 C CA . LYS A 1 102 ? -12.451 -0.857 2.864 1.00 95.31 102 LYS A CA 1
ATOM 787 C C . LYS A 1 102 ? -12.170 0.533 3.410 1.00 95.31 102 LYS A C 1
ATOM 789 O O . LYS A 1 102 ? -11.186 0.751 4.116 1.00 95.31 102 LYS A O 1
ATOM 794 N N . THR A 1 103 ? -13.084 1.447 3.116 1.00 94.19 103 THR A N 1
ATOM 795 C CA . THR A 1 103 ? -12.984 2.858 3.485 1.00 94.19 103 THR A CA 1
ATOM 796 C C . THR A 1 103 ? -14.018 3.198 4.549 1.00 94.19 103 THR A C 1
ATOM 798 O O . THR A 1 103 ? -15.194 2.866 4.410 1.00 94.19 103 THR A O 1
ATOM 801 N N . PHE A 1 104 ? -13.574 3.883 5.600 1.00 94.69 104 PHE A N 1
ATOM 802 C CA . PHE A 1 104 ? -14.414 4.415 6.667 1.00 94.69 104 PHE A CA 1
ATOM 803 C C . PHE A 1 104 ? -14.273 5.932 6.677 1.00 94.69 104 PHE A C 1
ATOM 805 O O . PHE A 1 104 ? -13.175 6.449 6.887 1.00 94.69 104 PHE A O 1
ATOM 812 N N . CYS A 1 105 ? -15.371 6.645 6.445 1.00 93.69 105 CYS A N 1
ATOM 813 C CA . CYS A 1 105 ? -15.388 8.102 6.396 1.00 93.69 105 CYS A CA 1
ATOM 814 C C . CYS A 1 105 ? -16.593 8.678 7.152 1.00 93.69 105 CYS A C 1
ATOM 816 O O . CYS A 1 105 ? -17.556 7.970 7.450 1.00 93.69 105 CYS A O 1
ATOM 818 N N . GLY A 1 106 ? -16.530 9.967 7.493 1.00 89.44 106 GLY A N 1
ATOM 819 C CA . GLY A 1 106 ? -17.646 10.672 8.132 1.00 89.44 106 GLY A CA 1
ATOM 820 C C . GLY A 1 106 ? -18.017 10.079 9.495 1.00 89.44 106 GLY A C 1
ATOM 821 O O . GLY A 1 106 ? -17.170 9.984 10.381 1.00 89.44 106 GLY A O 1
ATOM 822 N N . ASP A 1 107 ? -19.277 9.681 9.671 1.00 88.50 107 ASP A N 1
ATOM 823 C CA . ASP A 1 107 ? -19.777 9.145 10.947 1.00 88.50 107 ASP A CA 1
ATOM 824 C C . ASP A 1 107 ? -19.185 7.767 11.287 1.00 88.50 107 ASP A C 1
ATOM 826 O O . ASP A 1 107 ? -19.008 7.430 12.460 1.00 88.50 107 ASP A O 1
ATOM 830 N N . ASP A 1 108 ? -18.818 6.977 10.275 1.00 92.31 108 ASP A N 1
ATOM 831 C CA . ASP A 1 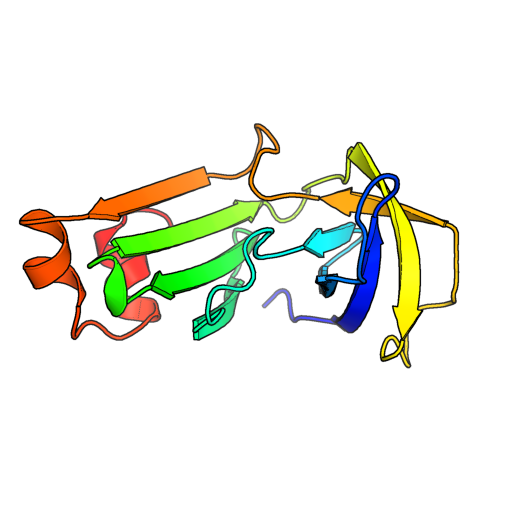108 ? -18.193 5.669 10.482 1.00 92.31 108 ASP A CA 1
ATOM 832 C C . ASP A 1 108 ? -16.723 5.779 10.897 1.00 92.31 108 ASP A C 1
ATOM 834 O O . ASP A 1 108 ? -16.200 4.883 11.563 1.00 92.31 108 ASP A O 1
ATOM 838 N N . TYR A 1 109 ? -16.062 6.894 10.578 1.00 93.88 109 TYR A N 1
ATOM 839 C CA . TYR A 1 109 ? -14.669 7.128 10.950 1.00 93.88 109 TYR A CA 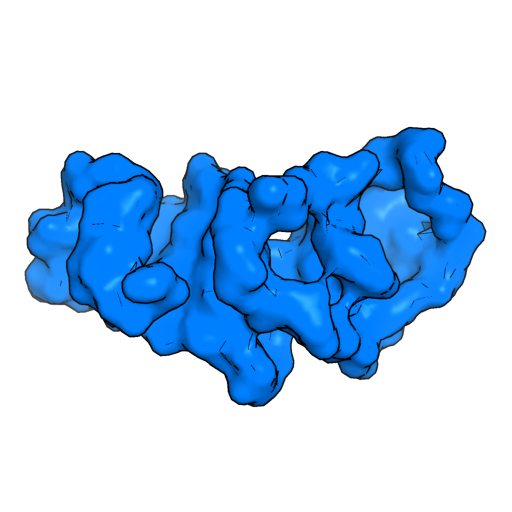1
ATOM 840 C C . TYR A 1 109 ? -14.471 7.195 12.468 1.00 93.88 109 TYR A C 1
ATOM 842 O O . TYR A 1 109 ? -13.515 6.617 12.981 1.00 93.88 109 TYR A O 1
ATOM 850 N N . GLY A 1 110 ? -15.398 7.812 13.211 1.00 92.69 110 GLY A N 1
ATOM 851 C CA . GLY A 1 110 ? -15.296 7.912 14.673 1.00 92.69 110 GLY A CA 1
ATOM 852 C C . GLY A 1 110 ? -15.236 6.548 15.376 1.00 92.69 110 GLY A C 1
ATOM 853 O O . GLY A 1 110 ? -14.687 6.437 16.469 1.00 92.69 110 GLY A O 1
ATOM 854 N N . LYS A 1 111 ? -15.740 5.487 14.729 1.00 93.62 111 LYS A N 1
ATOM 855 C CA . LYS A 1 111 ? -15.667 4.109 15.237 1.00 93.62 111 LYS A CA 1
ATOM 856 C C . LYS A 1 111 ? -14.258 3.529 15.135 1.00 93.62 111 LYS A C 1
ATOM 858 O O . LYS A 1 111 ? -13.900 2.685 15.946 1.00 93.62 111 LYS A O 1
ATOM 863 N N . VAL A 1 112 ? -13.480 3.961 14.142 1.00 94.06 112 VAL A N 1
ATOM 864 C CA . VAL A 1 112 ? -12.165 3.391 13.813 1.00 94.06 112 VAL A CA 1
ATOM 865 C C . VAL A 1 112 ? -11.001 4.336 14.099 1.00 94.06 112 VAL A C 1
ATOM 867 O O . VAL A 1 112 ? -9.857 3.904 14.069 1.00 94.06 112 VAL A O 1
ATOM 870 N N . GLU A 1 113 ? -11.259 5.608 14.400 1.00 93.12 113 GLU A N 1
ATOM 871 C CA . GLU A 1 113 ? -10.245 6.657 14.572 1.00 93.12 113 GLU A CA 1
ATOM 872 C C . GLU A 1 113 ? -9.134 6.283 15.561 1.00 93.12 113 GLU A C 1
ATOM 874 O O . GLU A 1 113 ? -7.954 6.475 15.273 1.00 93.12 113 GLU A O 1
ATOM 879 N N . LEU A 1 114 ? -9.507 5.737 16.719 1.00 93.00 114 LEU A N 1
ATOM 880 C CA . LEU A 1 114 ? -8.574 5.427 17.806 1.00 93.00 114 LEU A CA 1
ATOM 881 C C . LEU A 1 114 ? -8.108 3.964 17.805 1.00 93.00 114 LEU A C 1
ATOM 883 O O . LEU A 1 114 ? -7.372 3.551 18.701 1.00 93.00 114 LEU A O 1
ATOM 887 N N . MET A 1 115 ? -8.538 3.159 16.828 1.00 94.69 115 MET A N 1
ATOM 888 C CA . MET A 1 115 ? -8.127 1.758 16.741 1.00 94.69 115 MET A CA 1
ATOM 889 C C . MET A 1 115 ? -6.648 1.649 16.362 1.00 94.69 115 MET A C 1
ATOM 891 O O . MET A 1 115 ? -6.141 2.397 15.522 1.00 94.69 115 MET A O 1
ATOM 895 N N . SER A 1 116 ? -5.952 0.664 16.932 1.00 93.19 116 SER A N 1
ATOM 896 C CA . SER A 1 116 ? -4.633 0.283 16.421 1.00 93.19 116 SER A CA 1
ATOM 897 C C . SER A 1 116 ? -4.758 -0.252 14.982 1.00 93.19 116 SER A C 1
ATOM 899 O O . SER A 1 116 ? -5.816 -0.796 14.651 1.00 93.19 116 SER A O 1
ATOM 901 N N . PRO A 1 117 ? -3.714 -0.167 14.135 1.00 90.94 117 PRO A N 1
ATOM 902 C CA . PRO A 1 117 ? -3.770 -0.688 12.764 1.00 90.94 117 PRO A CA 1
ATOM 903 C C . PRO A 1 117 ? -4.235 -2.150 12.675 1.00 90.94 117 PRO A C 1
ATOM 905 O O . PRO A 1 117 ? -5.052 -2.493 11.826 1.00 90.94 117 PRO A O 1
ATOM 908 N N . LYS A 1 118 ? -3.796 -3.010 13.605 1.00 90.25 118 LYS A N 1
ATOM 909 C CA . LYS A 1 118 ? -4.209 -4.425 13.646 1.00 90.25 118 LYS A CA 1
ATOM 910 C C . LYS A 1 118 ? -5.694 -4.588 13.972 1.00 90.25 118 LYS A C 1
ATOM 912 O O . LYS A 1 118 ? -6.411 -5.248 13.233 1.00 90.25 118 LYS A O 1
ATOM 917 N N . THR A 1 119 ? -6.161 -3.931 15.035 1.00 93.56 119 THR A N 1
ATOM 918 C CA . THR A 1 119 ? -7.579 -3.956 15.439 1.00 93.56 119 THR A CA 1
ATOM 919 C C . THR A 1 119 ? -8.483 -3.392 14.345 1.00 93.56 119 THR A C 1
ATOM 921 O O . THR A 1 119 ? -9.578 -3.894 14.112 1.00 93.56 119 THR A O 1
ATOM 924 N N . PHE A 1 120 ? -8.017 -2.353 13.653 1.00 94.06 120 PHE A N 1
ATOM 925 C CA . PHE A 1 120 ? -8.723 -1.764 12.527 1.00 94.06 120 PHE A CA 1
ATOM 926 C C . PHE A 1 120 ? -8.882 -2.758 11.365 1.00 94.06 120 PHE A C 1
ATOM 928 O O . PHE A 1 120 ? -9.978 -2.878 10.824 1.00 94.06 120 PHE A O 1
ATOM 935 N N . PHE A 1 121 ? -7.833 -3.508 11.017 1.00 93.44 121 PHE A N 1
ATOM 936 C CA . PHE A 1 121 ? -7.892 -4.518 9.952 1.00 93.44 121 PHE A CA 1
ATOM 937 C C . PHE A 1 121 ? -8.812 -5.697 10.281 1.00 93.44 121 PHE A C 1
ATOM 939 O O . PHE A 1 121 ? -9.572 -6.137 9.414 1.00 93.44 121 PHE A O 1
ATOM 946 N N . GLU A 1 122 ? -8.807 -6.151 11.535 1.00 92.19 122 GLU A N 1
ATOM 947 C CA . GLU A 1 122 ? -9.761 -7.152 12.025 1.00 92.19 122 GLU A CA 1
ATOM 948 C C . GLU A 1 122 ? -11.203 -6.633 11.893 1.00 92.19 122 GLU A C 1
ATOM 950 O O . GLU A 1 122 ? -12.060 -7.308 11.331 1.00 92.19 122 GLU A O 1
ATOM 955 N N . PHE A 1 123 ? -11.466 -5.389 12.313 1.00 93.81 123 PHE A N 1
ATOM 956 C CA . PHE A 1 123 ? -12.777 -4.745 12.163 1.00 93.81 123 PHE A CA 1
ATOM 957 C C . PHE A 1 123 ? -13.180 -4.530 10.691 1.00 93.81 123 PHE A C 1
ATOM 959 O O . PHE A 1 123 ? -14.362 -4.578 10.327 1.00 93.81 123 PHE A O 1
ATOM 966 N N . ALA A 1 124 ? -12.204 -4.297 9.812 1.00 92.75 124 ALA A N 1
ATOM 967 C CA . ALA A 1 124 ? -12.435 -4.153 8.384 1.00 92.75 124 ALA A CA 1
ATOM 968 C C . ALA A 1 124 ? -12.843 -5.478 7.709 1.00 92.75 124 ALA A C 1
ATOM 970 O O . ALA A 1 124 ? -13.474 -5.422 6.650 1.00 92.75 124 ALA A O 1
ATOM 971 N N . ASN A 1 125 ? -12.599 -6.633 8.343 1.00 89.75 125 ASN A N 1
ATOM 972 C CA . ASN A 1 125 ? -12.733 -7.978 7.770 1.00 89.75 125 ASN A CA 1
ATOM 973 C C . ASN A 1 125 ? -11.828 -8.191 6.540 1.00 89.75 125 ASN A C 1
ATOM 975 O O . ASN A 1 125 ? -12.273 -8.738 5.532 1.00 89.75 125 ASN A O 1
ATOM 979 N N . LEU A 1 126 ? -10.578 -7.716 6.603 1.00 81.81 126 LEU A N 1
ATOM 980 C CA . LEU A 1 126 ? -9.584 -7.851 5.524 1.00 81.81 126 LEU A CA 1
ATOM 981 C C . LEU A 1 126 ? -8.423 -8.802 5.868 1.00 81.81 126 LEU A C 1
ATOM 983 O O . LEU A 1 126 ? -7.439 -8.841 5.136 1.00 81.81 126 LEU A O 1
ATOM 987 N N . THR A 1 127 ? -8.521 -9.570 6.955 1.00 65.31 127 THR A N 1
ATOM 988 C CA . THR A 1 127 ? -7.510 -10.551 7.400 1.00 65.31 127 THR A CA 1
ATOM 989 C C . THR A 1 127 ? -8.147 -11.862 7.806 1.00 65.31 127 THR A C 1
ATOM 991 O O . THR A 1 127 ? -9.191 -11.783 8.491 1.00 65.31 127 THR A O 1
#

Foldseek 3Di:
DFFFPWWAWKFFPPDPDTATWTDTAPAIERLAPDPAPFPDWGDDPQAIWTWGDRVVQLKIKIKGQGNPDAADTWIWGDDGGPPDDTDIGRYHYCPPPNMDMDMAGDPRSVVCVPPDSVRNCVVRVPD

Sequence (127 aa):
MSDIQDEGKVWLRGQVKPLPAVKFEDSIVIPDLQYGEISTVWGVAQGLCVDVHIKEMKTRIARLFPKDIHGDSPGTLFSGFDNTKHADILAALPDNKAVLEKTFCGDDYGKVELMSPKTFFEFANLT

Secondary structure (DSSP, 8-state):
-----EEEEEEETT-SS-EEEEEETTEEE-S-SS-S-EEEEEE-SSEEEEEEEETTTTEEEEEEEETT----EEEEEEE--SSS---EEEEE-TTSTT-EEEEEETTTHHHHTT--HHHHHHHHT--

Radius of gyration: 14.38 Å; chains: 1; bounding box: 39×31×34 Å

Organism: NCBI:txid2705533

pLDDT: mean 89.25, std 8.89, range [48.69, 95.56]